Protein AF-A0A3S2B3W2-F1 (afdb_monomer_lite)

Structure (mmCIF, N/CA/C/O backbone):
data_AF-A0A3S2B3W2-F1
#
_entry.id   AF-A0A3S2B3W2-F1
#
loop_
_atom_site.group_PDB
_atom_site.id
_atom_site.type_symbol
_atom_site.label_atom_id
_atom_site.label_alt_id
_atom_site.label_comp_id
_atom_site.label_asym_id
_atom_site.label_entity_id
_atom_site.label_seq_id
_atom_site.pdbx_PDB_ins_code
_atom_site.Cartn_x
_atom_site.Cartn_y
_atom_site.Cartn_z
_atom_site.occupancy
_atom_site.B_iso_or_equiv
_atom_site.auth_seq_id
_atom_site.auth_comp_id
_atom_site.auth_asym_id
_atom_site.auth_atom_id
_atom_site.pdbx_PDB_model_num
ATOM 1 N N . ALA A 1 1 ? -7.859 -7.265 3.519 1.00 62.34 1 ALA A N 1
ATOM 2 C CA . ALA A 1 1 ? -8.266 -5.870 3.801 1.00 62.34 1 ALA A CA 1
ATOM 3 C C . ALA A 1 1 ? -7.865 -5.501 5.227 1.00 62.34 1 ALA A C 1
ATOM 5 O O . ALA A 1 1 ? -7.816 -6.399 6.061 1.00 62.34 1 ALA A O 1
ATOM 6 N N . MET A 1 2 ? -7.532 -4.235 5.502 1.00 74.56 2 MET A N 1
ATOM 7 C CA . MET A 1 2 ? -6.991 -3.823 6.809 1.00 74.56 2 MET A CA 1
ATOM 8 C C . MET A 1 2 ? -8.094 -3.623 7.859 1.00 74.56 2 MET A C 1
ATOM 10 O O . MET A 1 2 ? -9.092 -2.979 7.579 1.00 74.56 2 MET A O 1
ATOM 14 N N . ASP A 1 3 ? -7.898 -4.095 9.093 1.00 78.88 3 ASP A N 1
ATOM 15 C CA . ASP A 1 3 ? -8.822 -3.805 10.208 1.00 78.88 3 ASP A CA 1
ATOM 16 C C . ASP A 1 3 ? -8.647 -2.382 10.774 1.00 78.88 3 ASP A C 1
ATOM 18 O O . ASP A 1 3 ? -9.613 -1.729 11.170 1.00 78.88 3 ASP A O 1
ATOM 22 N N . LYS A 1 4 ? -7.402 -1.889 10.824 1.00 85.56 4 LYS A N 1
ATOM 23 C CA . LYS A 1 4 ? -7.037 -0.567 11.356 1.00 85.56 4 LYS A CA 1
ATOM 24 C C . LYS A 1 4 ? -5.756 -0.063 10.695 1.00 85.56 4 LYS A C 1
ATOM 26 O O . LYS A 1 4 ? -4.778 -0.803 10.608 1.00 85.56 4 LYS A O 1
ATOM 31 N N . ALA A 1 5 ? -5.732 1.211 10.312 1.00 91.00 5 ALA A N 1
ATOM 32 C CA . ALA A 1 5 ? -4.516 1.889 9.875 1.00 91.00 5 ALA A CA 1
ATOM 33 C C . ALA A 1 5 ? -3.781 2.503 11.074 1.00 91.00 5 ALA A C 1
ATOM 35 O O . ALA A 1 5 ? -4.398 3.036 11.999 1.00 91.00 5 ALA A O 1
ATOM 36 N N . LYS A 1 6 ? -2.449 2.418 11.058 1.00 92.56 6 LYS A N 1
ATOM 37 C CA . LYS A 1 6 ? -1.572 2.950 12.117 1.00 92.56 6 LYS A CA 1
ATOM 38 C C . LYS A 1 6 ? -0.814 4.217 11.695 1.00 92.56 6 LYS A C 1
ATOM 40 O O . LYS A 1 6 ? -0.096 4.778 12.511 1.00 92.56 6 LYS A O 1
ATOM 45 N N . ALA A 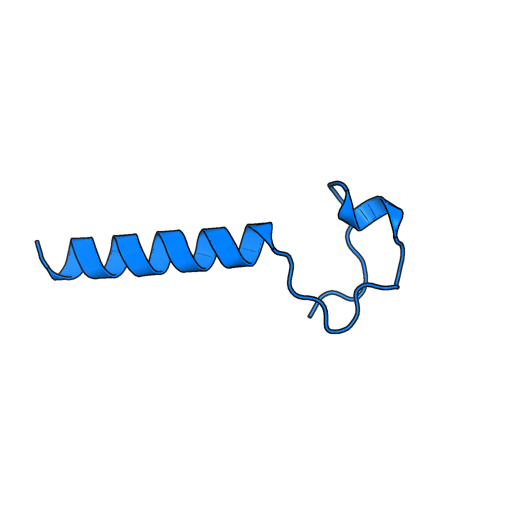1 7 ? -0.968 4.656 10.445 1.00 92.19 7 ALA A N 1
ATOM 46 C CA . ALA A 1 7 ? -0.283 5.816 9.882 1.00 92.19 7 ALA A CA 1
ATOM 47 C C . ALA A 1 7 ? -1.138 6.531 8.820 1.00 92.19 7 ALA A C 1
ATOM 49 O O . ALA A 1 7 ? -2.143 5.994 8.345 1.00 92.19 7 ALA A O 1
ATOM 50 N N . GLY A 1 8 ? -0.714 7.744 8.448 1.00 92.81 8 GLY A N 1
ATOM 51 C CA . GLY A 1 8 ? -1.372 8.575 7.440 1.00 92.81 8 GLY A CA 1
ATOM 52 C C . GLY A 1 8 ? -2.772 9.048 7.847 1.00 92.81 8 GLY A C 1
ATOM 53 O O . GLY A 1 8 ? -3.198 8.895 8.991 1.00 92.81 8 GLY A O 1
ATOM 54 N N . ARG A 1 9 ? -3.517 9.607 6.884 1.00 94.00 9 ARG A N 1
ATOM 55 C CA . ARG A 1 9 ? -4.892 10.098 7.115 1.00 94.00 9 ARG A CA 1
ATOM 56 C C . ARG A 1 9 ? -5.858 8.982 7.517 1.00 94.00 9 ARG A C 1
ATOM 58 O O . ARG A 1 9 ? -6.774 9.208 8.301 1.00 94.00 9 ARG A O 1
ATOM 65 N N . SER A 1 10 ? -5.621 7.765 7.030 1.00 92.44 10 SER A N 1
ATOM 66 C CA . SER A 1 10 ? -6.419 6.584 7.366 1.00 92.44 10 SER A CA 1
ATOM 67 C C . SER A 1 10 ? -6.338 6.222 8.856 1.00 92.44 10 SER A C 1
ATOM 69 O O . SER A 1 10 ? -7.258 5.600 9.381 1.00 92.44 10 SER A O 1
ATOM 71 N N . ALA A 1 11 ? -5.295 6.640 9.586 1.00 93.44 11 ALA A N 1
ATOM 72 C CA . ALA A 1 11 ? -5.215 6.414 11.031 1.00 93.44 11 ALA A CA 1
ATOM 73 C C . ALA A 1 11 ? -6.301 7.167 11.826 1.00 93.44 11 ALA A C 1
ATOM 75 O O . ALA A 1 11 ? -6.656 6.742 12.926 1.00 93.44 11 ALA A O 1
ATOM 76 N N . TYR A 1 12 ? -6.865 8.251 11.276 1.00 93.25 12 TYR A N 1
ATOM 77 C CA . TYR A 1 12 ? -7.848 9.094 11.970 1.00 93.25 12 TYR A CA 1
ATOM 78 C C . TYR A 1 12 ? -9.263 8.506 11.997 1.00 93.25 12 TYR A C 1
ATOM 80 O O . TYR A 1 12 ? -10.093 8.946 12.786 1.00 93.25 12 TYR A O 1
ATOM 88 N N . VAL A 1 13 ? -9.554 7.502 11.163 1.00 89.44 13 VAL A N 1
ATOM 89 C CA . VAL A 1 13 ? -10.910 6.933 11.035 1.00 89.44 13 VAL A CA 1
ATOM 90 C C . VAL A 1 13 ? -11.130 5.658 11.861 1.00 89.44 13 VAL A C 1
ATOM 92 O O . VAL A 1 13 ? -12.225 5.092 11.856 1.00 89.44 13 VAL A O 1
ATOM 95 N N . GLY A 1 14 ? -10.116 5.218 12.616 1.00 83.94 14 GLY A N 1
ATOM 96 C CA . GLY A 1 14 ? -10.219 4.100 13.556 1.00 83.94 14 GLY A CA 1
ATOM 97 C C . GLY A 1 14 ? -10.414 2.738 12.877 1.00 83.94 14 GLY A C 1
ATOM 98 O O . GLY A 1 14 ? -9.732 2.409 11.910 1.00 83.94 14 GLY A O 1
ATOM 99 N N . SER A 1 15 ? -11.325 1.918 13.407 1.00 84.75 15 SER A N 1
ATOM 100 C CA . SER A 1 15 ? -11.607 0.545 12.944 1.00 84.75 15 SER A CA 1
ATOM 101 C C . SER A 1 15 ? -12.588 0.461 11.763 1.00 84.75 15 SER A C 1
ATOM 103 O O . SER A 1 15 ? -13.094 -0.612 11.440 1.00 84.75 15 SER A O 1
ATOM 105 N N . LYS A 1 16 ? -12.867 1.586 11.092 1.00 87.31 16 LYS A N 1
ATOM 106 C CA . LYS A 1 16 ? -13.805 1.678 9.956 1.00 87.31 16 LYS A CA 1
ATOM 107 C C . LYS A 1 16 ? -13.207 1.230 8.614 1.00 87.31 16 LYS A C 1
ATOM 109 O O . LYS A 1 16 ? -13.758 1.551 7.569 1.00 87.31 16 LYS A O 1
ATOM 114 N N . LEU A 1 17 ? -12.071 0.534 8.627 1.00 89.94 17 LEU A N 1
ATOM 115 C CA . LEU A 1 17 ? -11.309 0.212 7.415 1.00 89.94 17 LEU A CA 1
ATOM 116 C C . LEU A 1 17 ? -11.459 -1.237 6.949 1.00 89.94 17 LEU A C 1
ATOM 118 O O . LEU A 1 17 ? -10.912 -1.592 5.906 1.00 89.94 17 LEU A O 1
ATOM 122 N N . ARG A 1 18 ? -1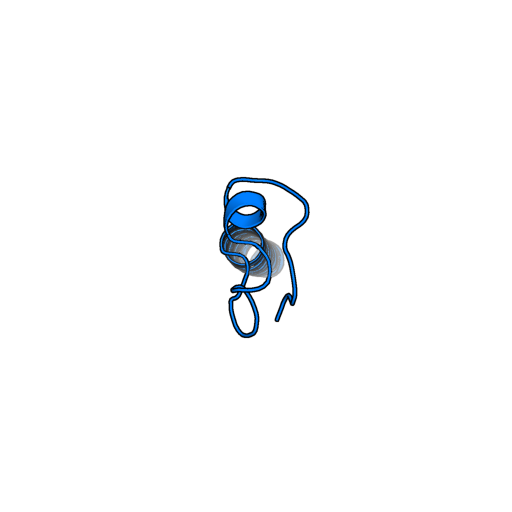2.231 -2.070 7.661 1.00 90.25 18 ARG A N 1
ATOM 123 C CA . ARG A 1 18 ? -12.510 -3.436 7.203 1.00 90.25 18 ARG A CA 1
ATOM 124 C C . ARG A 1 18 ? -13.079 -3.430 5.790 1.00 90.25 18 ARG A C 1
ATOM 126 O O . ARG A 1 18 ? -14.039 -2.728 5.503 1.00 90.25 18 ARG A O 1
ATOM 133 N N . GLY A 1 19 ? -12.483 -4.242 4.924 1.00 89.69 19 GLY A N 1
ATOM 134 C CA . GLY A 1 19 ? -12.855 -4.328 3.509 1.00 89.69 19 GLY A CA 1
AT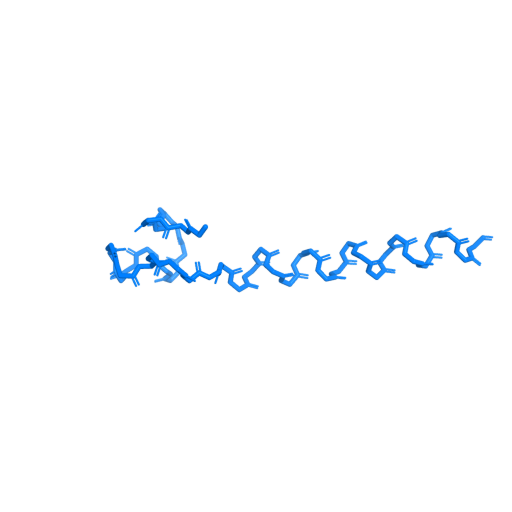OM 135 C C . GLY A 1 19 ? -12.274 -3.218 2.625 1.00 89.69 19 GLY A C 1
ATOM 136 O O . GLY A 1 19 ? -12.299 -3.361 1.409 1.00 89.69 19 GLY A O 1
ATOM 137 N N . VAL A 1 20 ? -11.690 -2.162 3.198 1.00 91.62 20 VAL A N 1
ATOM 138 C CA . VAL A 1 20 ? -11.096 -1.055 2.441 1.00 91.62 20 VAL A CA 1
ATOM 139 C C . VAL A 1 20 ? -9.651 -1.394 2.072 1.00 91.62 20 VAL A C 1
ATOM 141 O O . VAL A 1 20 ? -8.855 -1.840 2.906 1.00 91.62 20 VAL A O 1
ATOM 144 N N . VAL A 1 21 ? -9.318 -1.199 0.799 1.00 92.38 21 VAL A N 1
ATOM 145 C CA . VAL A 1 21 ? -7.947 -1.291 0.287 1.00 92.38 21 VAL A CA 1
ATOM 146 C C . VAL A 1 21 ? -7.239 0.033 0.556 1.00 92.38 21 VAL A C 1
ATOM 148 O O . VAL A 1 21 ? -7.827 1.097 0.377 1.00 92.38 21 VAL A O 1
ATOM 151 N N . ASP A 1 22 ? -5.981 -0.022 0.995 1.00 92.88 22 ASP A N 1
ATOM 152 C CA . ASP A 1 22 ? -5.181 1.192 1.124 1.00 92.88 22 ASP A CA 1
ATOM 153 C C . ASP A 1 22 ? -4.879 1.767 -0.273 1.00 92.88 22 ASP A C 1
ATOM 155 O O . ASP A 1 22 ? -4.271 1.072 -1.093 1.00 92.88 22 ASP A O 1
ATOM 159 N N . PRO A 1 23 ? -5.286 3.013 -0.572 1.00 94.25 23 PRO A N 1
ATOM 160 C CA . PRO A 1 23 ? -5.127 3.574 -1.910 1.00 94.25 23 PRO A CA 1
ATOM 161 C C . PRO A 1 23 ? -3.656 3.790 -2.291 1.00 94.25 23 PRO A C 1
ATOM 163 O O . PRO A 1 23 ? -3.314 3.683 -3.465 1.00 94.25 23 PRO A O 1
ATOM 166 N N . GLY A 1 24 ? -2.774 4.058 -1.320 1.00 95.06 24 GLY A N 1
ATOM 167 C CA . GLY A 1 24 ? -1.342 4.212 -1.580 1.00 95.06 24 GLY A CA 1
ATOM 168 C C . GLY A 1 24 ? -0.693 2.882 -1.954 1.00 95.06 24 GLY A C 1
ATOM 169 O O . GLY A 1 24 ? 0.029 2.805 -2.945 1.00 95.06 24 GLY A O 1
ATOM 170 N N . ALA A 1 25 ? -1.002 1.819 -1.210 1.00 94.75 25 ALA A N 1
ATOM 171 C CA . ALA A 1 25 ? -0.532 0.472 -1.526 1.00 94.75 25 ALA A CA 1
ATOM 172 C C . ALA A 1 25 ? -1.043 -0.014 -2.891 1.00 94.75 25 ALA A C 1
ATOM 174 O O . ALA A 1 25 ? -0.292 -0.646 -3.633 1.00 94.75 25 ALA A O 1
ATOM 175 N N . HIS A 1 26 ? -2.295 0.300 -3.242 1.00 96.56 26 HIS A N 1
ATOM 176 C CA . HIS A 1 26 ? -2.845 -0.039 -4.554 1.00 96.56 26 HIS A CA 1
ATOM 177 C C . HIS A 1 26 ? -2.090 0.658 -5.692 1.00 96.56 26 HIS A C 1
ATOM 179 O O . HIS A 1 26 ? -1.639 -0.018 -6.612 1.00 96.56 26 HIS A O 1
ATOM 185 N N . ALA A 1 27 ? -1.857 1.969 -5.582 1.00 98.12 27 ALA A N 1
ATOM 186 C CA . ALA A 1 27 ? -1.099 2.715 -6.584 1.00 98.12 27 ALA A CA 1
ATOM 187 C C . ALA A 1 27 ? 0.336 2.182 -6.745 1.00 98.12 27 ALA A C 1
ATOM 189 O O . ALA A 1 27 ? 0.836 2.068 -7.861 1.00 98.12 27 ALA A O 1
ATOM 190 N N . VAL A 1 28 ? 0.999 1.801 -5.645 1.00 98.19 28 VAL A N 1
ATOM 191 C CA . VAL A 1 28 ? 2.324 1.161 -5.709 1.00 98.19 28 VAL A CA 1
ATOM 192 C C . VAL A 1 28 ? 2.255 -0.149 -6.494 1.00 98.19 28 VAL A C 1
ATOM 194 O O . VAL A 1 28 ? 3.097 -0.376 -7.357 1.00 98.19 28 VAL A O 1
ATOM 197 N N . ALA A 1 29 ? 1.251 -0.992 -6.249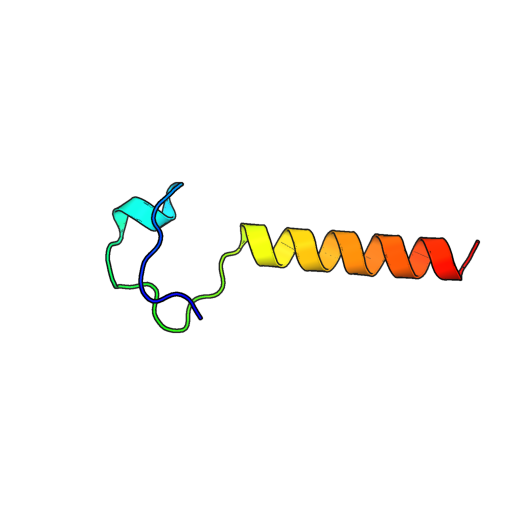 1.00 98.19 29 ALA A N 1
ATOM 198 C CA . ALA A 1 29 ? 1.094 -2.235 -6.999 1.00 98.19 29 ALA A CA 1
ATOM 199 C C . ALA A 1 29 ? 0.923 -1.983 -8.509 1.00 98.19 29 ALA A C 1
ATOM 201 O O . ALA A 1 29 ? 1.558 -2.668 -9.308 1.00 98.19 29 ALA A O 1
ATOM 202 N N . GLU A 1 30 ? 0.136 -0.978 -8.903 1.00 98.50 30 GLU A N 1
ATOM 203 C CA . GLU A 1 30 ? -0.030 -0.601 -10.314 1.00 98.50 30 GLU A CA 1
ATOM 204 C C . GLU A 1 30 ? 1.278 -0.107 -10.944 1.00 98.50 30 GLU A C 1
ATOM 206 O O . GLU A 1 30 ? 1.627 -0.517 -12.052 1.00 98.50 30 GLU A O 1
ATOM 211 N N . VAL A 1 31 ? 2.045 0.720 -10.227 1.00 98.62 31 VAL A N 1
ATOM 212 C CA . VAL A 1 31 ? 3.351 1.209 -10.697 1.00 98.62 31 VAL A CA 1
ATOM 213 C C . VAL A 1 31 ? 4.322 0.052 -10.917 1.00 98.62 31 VAL A C 1
ATOM 215 O O . VAL A 1 31 ? 4.988 -0.002 -11.949 1.00 98.62 31 VAL A O 1
ATOM 218 N N . PHE A 1 32 ? 4.396 -0.890 -9.976 1.00 98.44 32 PHE A N 1
ATOM 219 C CA . PHE A 1 32 ? 5.272 -2.053 -10.116 1.00 98.44 32 PHE A CA 1
ATOM 220 C C . PHE A 1 32 ? 4.813 -2.989 -11.236 1.00 98.44 32 PHE A C 1
ATOM 222 O O . PHE A 1 32 ? 5.659 -3.510 -11.958 1.00 98.44 32 PHE A O 1
ATOM 229 N N . ALA A 1 33 ? 3.504 -3.164 -11.431 1.00 98.31 33 ALA A N 1
ATOM 230 C CA . 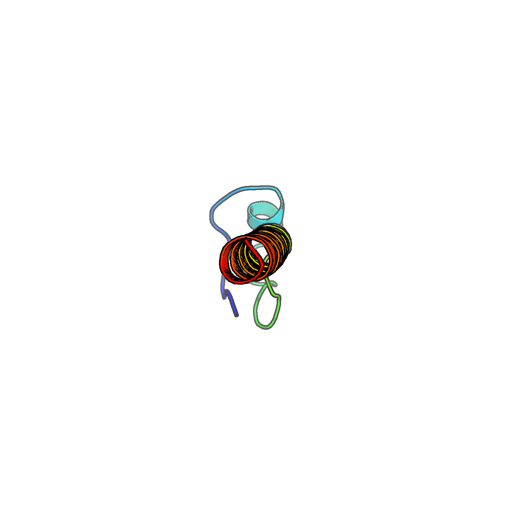ALA A 1 33 ? 2.978 -3.937 -12.553 1.00 98.31 33 ALA A CA 1
ATOM 231 C C . ALA A 1 33 ? 3.359 -3.304 -13.902 1.00 98.31 33 ALA A C 1
ATOM 233 O O . ALA A 1 33 ? 3.835 -4.000 -14.798 1.00 98.31 33 ALA A O 1
ATOM 234 N N . ALA A 1 34 ? 3.226 -1.981 -14.031 1.00 98.12 34 ALA A N 1
ATOM 235 C CA . ALA A 1 34 ? 3.646 -1.261 -15.230 1.00 98.12 34 ALA A CA 1
ATOM 236 C C . ALA A 1 34 ? 5.166 -1.353 -15.453 1.00 98.12 34 ALA A C 1
ATOM 238 O O . ALA A 1 34 ? 5.611 -1.599 -16.572 1.00 98.12 34 ALA A O 1
ATOM 239 N N . ALA A 1 35 ? 5.968 -1.204 -14.395 1.00 98.19 35 ALA A N 1
ATOM 240 C CA . ALA A 1 35 ? 7.422 -1.320 -14.478 1.00 98.19 35 ALA A CA 1
ATOM 241 C C . ALA A 1 35 ? 7.873 -2.730 -14.890 1.00 98.19 35 ALA A C 1
ATOM 243 O O . ALA A 1 35 ? 8.783 -2.860 -15.705 1.00 98.19 35 ALA A O 1
ATOM 244 N N . ALA A 1 36 ? 7.223 -3.776 -14.372 1.00 98.25 36 ALA A N 1
ATOM 245 C CA . ALA A 1 36 ? 7.491 -5.156 -14.765 1.00 98.25 36 ALA A CA 1
ATOM 246 C C . ALA A 1 36 ? 7.167 -5.390 -16.247 1.00 98.25 36 ALA A C 1
ATOM 248 O O . ALA A 1 36 ? 8.006 -5.919 -16.969 1.00 98.25 36 ALA A O 1
ATOM 249 N N . ALA A 1 37 ? 6.015 -4.910 -16.726 1.00 97.94 37 ALA A N 1
ATOM 250 C CA . ALA A 1 37 ? 5.645 -5.016 -18.138 1.00 97.94 37 ALA A CA 1
ATOM 251 C C . ALA A 1 37 ? 6.640 -4.289 -19.064 1.00 97.94 37 ALA A C 1
ATOM 253 O O . ALA A 1 37 ? 6.983 -4.797 -20.129 1.00 97.94 37 ALA A O 1
ATOM 254 N N . LEU A 1 38 ? 7.136 -3.116 -18.653 1.00 97.44 38 LEU A N 1
ATOM 255 C CA . LEU A 1 38 ? 8.185 -2.401 -19.386 1.00 97.44 38 LEU A CA 1
ATOM 256 C C . LEU A 1 38 ? 9.524 -3.148 -19.367 1.00 97.44 38 LEU A C 1
ATOM 258 O O . LEU A 1 38 ? 10.244 -3.110 -20.359 1.00 97.44 38 LEU A O 1
ATOM 262 N N . HIS A 1 39 ? 9.860 -3.808 -18.256 1.00 94.50 39 HIS A N 1
ATOM 263 C CA . HIS A 1 39 ? 11.087 -4.590 -18.139 1.00 94.50 39 HIS A CA 1
ATOM 264 C C . HIS A 1 39 ? 11.057 -5.858 -18.999 1.00 94.50 39 HIS A C 1
ATOM 266 O O . HIS A 1 39 ? 12.064 -6.178 -19.615 1.00 94.50 39 HIS A O 1
ATOM 272 N N . GLU A 1 40 ? 9.919 -6.551 -19.076 1.00 92.31 40 GLU A N 1
ATOM 273 C CA . GLU A 1 40 ? 9.746 -7.728 -19.942 1.00 92.31 40 GLU A CA 1
ATOM 274 C C . GLU A 1 40 ? 9.765 -7.381 -21.439 1.00 92.31 40 GLU A C 1
ATOM 276 O O . GLU A 1 40 ? 10.089 -8.231 -22.265 1.00 92.31 40 GLU A O 1
ATOM 281 N N . ALA A 1 41 ? 9.406 -6.145 -21.795 1.00 83.94 41 ALA A N 1
ATOM 282 C CA . ALA A 1 41 ? 9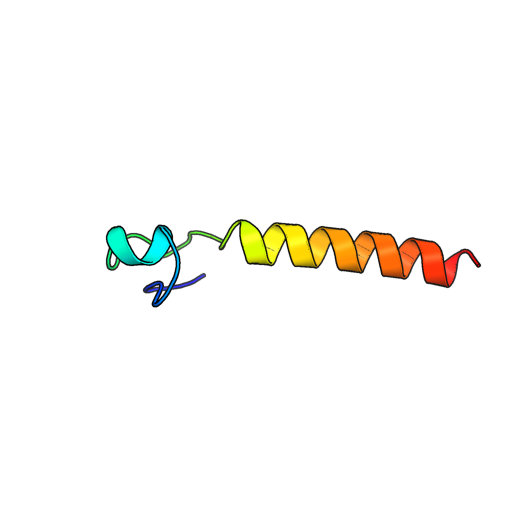.390 -5.664 -23.175 1.00 83.94 41 ALA A CA 1
ATOM 283 C C . ALA A 1 41 ? 10.742 -5.106 -23.670 1.00 83.94 41 ALA A C 1
ATOM 285 O O . ALA A 1 41 ? 10.840 -4.752 -24.848 1.00 83.94 41 ALA A O 1
ATOM 286 N N . ALA A 1 42 ? 11.739 -4.978 -22.788 1.00 70.19 42 ALA A N 1
ATOM 287 C CA . ALA A 1 42 ? 13.076 -4.450 -23.080 1.00 70.19 42 ALA A CA 1
ATOM 288 C C . ALA A 1 42 ? 14.067 -5.564 -23.451 1.00 70.19 42 ALA A C 1
ATOM 290 O O . ALA A 1 42 ? 14.911 -5.305 -24.340 1.00 70.19 42 ALA A O 1
#

pLDDT: mean 91.31, std 7.87, range [62.34, 98.62]

Radius of gyration: 14.24 Å; chains: 1; bounding box: 27×18×37 Å

Sequence (42 aa):
AMDKAKAGRSAYVGSKLRGVVDPGAHAVAEVFAAAAALHEAA

Secondary structure (DSSP, 8-state):
--S---STGGGGGTTTTTTPPPHHHHHHHHHHHHHHHHHHT-

Foldseek 3Di:
DDQADPDDPRNVVGRPCVVPDDPVVVVVVVVVVVVVVVVVVD